Protein AF-A0A7V8Q1D7-F1 (afdb_monomer)

Mean predicted aligned error: 3.85 Å

Sequence (47 aa):
MLWKAQALLARWFRFQPSEIDALELDDFEHWLDEASEQIKRENGEED

Solvent-accessible surface area (backbone atoms only — not comparable to full-atom values): 2846 Å² total; per-residue (Å²): 111,71,68,58,56,48,55,50,48,27,62,72,75,63,48,53,73,72,55,62,72,65,52,51,71,70,60,49,50,53,54,52,52,53,51,50,55,50,52,30,56,76,71,67,57,71,130

Radius of gyration: 11.46 Å; Cα contacts (8 Å, |Δi|>4): 16; chains: 1; bounding box: 30×19×28 Å

Foldseek 3Di:
DVVVLLVVLCVVVVPDPVRSVPADPVRSVVSVVVVVVVVCVVVVVPD

pLDDT: mean 91.55, std 7.76, range [62.06, 96.81]

Structure (mmCIF, N/CA/C/O backbone):
data_AF-A0A7V8Q1D7-F1
#
_entry.id   AF-A0A7V8Q1D7-F1
#
loop_
_atom_site.group_PDB
_atom_site.id
_atom_site.type_symbol
_atom_site.label_atom_id
_atom_site.label_alt_id
_atom_site.label_comp_id
_atom_site.label_asym_id
_atom_site.label_entity_id
_atom_site.label_seq_id
_atom_site.pdbx_PDB_ins_code
_atom_site.Cartn_x
_atom_site.Cartn_y
_atom_site.Cartn_z
_atom_site.occupancy
_atom_site.B_iso_or_equiv
_atom_site.auth_seq_id
_atom_site.auth_comp_id
_atom_site.auth_asym_id
_atom_site.auth_atom_id
_atom_site.pdbx_PDB_model_num
ATOM 1 N N . MET A 1 1 ? 0.679 14.308 -0.153 1.00 71.88 1 MET A N 1
ATOM 2 C CA . MET A 1 1 ? 1.819 14.075 -1.069 1.00 71.88 1 MET A CA 1
ATOM 3 C C . MET A 1 1 ? 1.941 12.569 -1.255 1.00 71.88 1 MET A C 1
ATOM 5 O O . MET A 1 1 ? 2.200 11.902 -0.261 1.00 71.88 1 MET A O 1
ATOM 9 N N . LEU A 1 2 ? 1.712 12.058 -2.469 1.00 84.69 2 LEU A N 1
ATOM 10 C CA . LEU A 1 2 ? 1.637 10.622 -2.792 1.00 84.69 2 LEU A CA 1
ATOM 11 C C . LEU A 1 2 ? 2.836 9.811 -2.264 1.00 84.69 2 LEU A C 1
ATOM 13 O O . LEU A 1 2 ? 2.648 8.785 -1.622 1.00 84.69 2 LEU A O 1
ATOM 17 N N . TRP A 1 3 ? 4.049 10.361 -2.379 1.00 88.88 3 TRP A N 1
ATOM 18 C CA . TRP A 1 3 ? 5.280 9.719 -1.900 1.00 88.88 3 TRP A CA 1
ATOM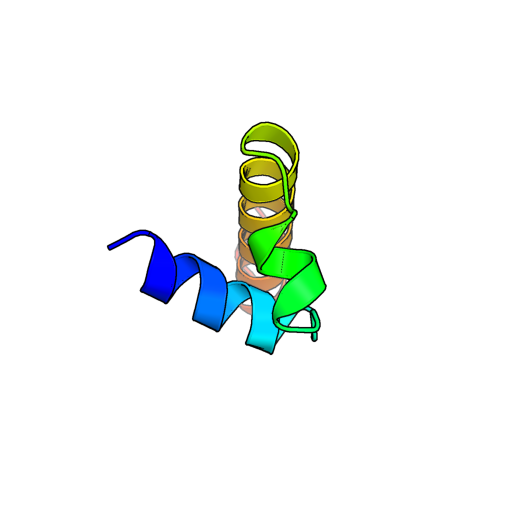 19 C C . TRP A 1 3 ? 5.284 9.388 -0.398 1.00 88.88 3 TRP A C 1
ATOM 21 O O . TRP A 1 3 ? 5.917 8.423 0.018 1.00 88.88 3 TRP A O 1
ATOM 31 N N . LYS A 1 4 ? 4.584 10.169 0.441 1.00 92.19 4 LYS A N 1
ATOM 32 C CA . LYS A 1 4 ? 4.493 9.882 1.883 1.00 92.19 4 LYS A CA 1
ATOM 33 C C . LYS A 1 4 ? 3.613 8.666 2.147 1.00 92.19 4 LYS A C 1
ATOM 35 O O . LYS A 1 4 ? 3.958 7.856 2.998 1.00 92.19 4 LYS A O 1
ATOM 40 N N . ALA A 1 5 ? 2.496 8.560 1.425 1.00 90.88 5 ALA A N 1
ATOM 41 C CA . ALA A 1 5 ?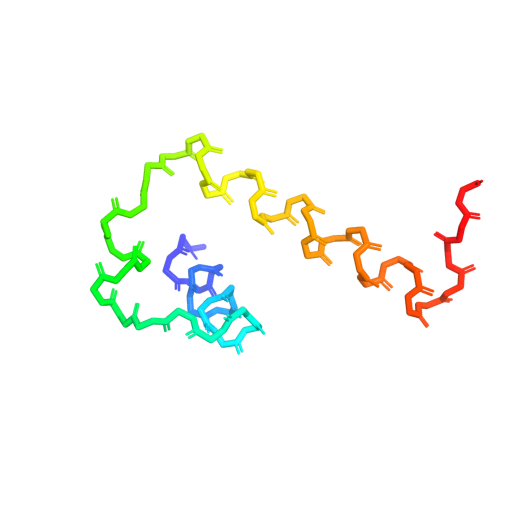 1.611 7.405 1.510 1.00 90.88 5 ALA A CA 1
ATOM 42 C C . ALA A 1 5 ? 2.340 6.153 1.012 1.00 90.88 5 ALA A C 1
ATOM 44 O O . ALA A 1 5 ? 2.357 5.150 1.715 1.00 90.88 5 ALA A O 1
ATOM 45 N N . GLN A 1 6 ? 3.053 6.260 -0.115 1.00 92.56 6 GLN A N 1
ATOM 46 C CA . GLN A 1 6 ? 3.905 5.185 -0.615 1.00 92.56 6 GLN A CA 1
ATOM 47 C C . GLN A 1 6 ? 4.954 4.764 0.425 1.00 92.56 6 GLN A C 1
ATOM 49 O O . GLN A 1 6 ? 4.995 3.610 0.825 1.00 92.56 6 GLN A O 1
ATOM 54 N N . ALA A 1 7 ? 5.746 5.687 0.972 1.00 93.31 7 ALA A N 1
ATOM 55 C CA . ALA A 1 7 ? 6.764 5.335 1.965 1.00 93.31 7 ALA A CA 1
ATOM 56 C C . ALA A 1 7 ? 6.192 4.647 3.224 1.00 93.31 7 ALA A C 1
ATOM 58 O O . ALA A 1 7 ? 6.818 3.738 3.772 1.00 93.31 7 ALA A O 1
ATOM 59 N N . LEU A 1 8 ? 5.009 5.067 3.686 1.00 94.94 8 LEU A N 1
ATOM 60 C CA . LEU A 1 8 ? 4.316 4.421 4.804 1.00 94.94 8 LEU A CA 1
ATOM 61 C C . LEU A 1 8 ? 3.866 3.005 4.440 1.00 94.94 8 LEU A C 1
ATOM 63 O O . LEU A 1 8 ? 4.124 2.077 5.204 1.00 94.94 8 LEU A O 1
ATOM 67 N N . LEU A 1 9 ? 3.266 2.840 3.264 1.00 95.19 9 LEU A N 1
ATOM 68 C CA . LEU A 1 9 ? 2.810 1.553 2.756 1.00 95.19 9 LEU A CA 1
ATOM 69 C C . LEU A 1 9 ? 3.979 0.577 2.556 1.00 95.19 9 LEU A C 1
ATOM 71 O O . LEU A 1 9 ? 3.926 -0.556 3.030 1.00 95.19 9 LEU A O 1
ATOM 75 N N . ALA A 1 10 ? 5.078 1.040 1.951 1.00 95.62 10 ALA A N 1
ATOM 76 C CA . ALA A 1 10 ? 6.303 0.262 1.789 1.00 95.62 10 ALA A CA 1
ATOM 77 C C . ALA A 1 10 ? 6.873 -0.186 3.130 1.00 95.62 10 ALA A C 1
ATOM 79 O O . ALA A 1 10 ? 7.325 -1.318 3.266 1.00 95.62 10 ALA A O 1
ATOM 80 N N . ARG A 1 11 ? 6.817 0.672 4.152 1.00 95.31 11 ARG A N 1
ATOM 81 C CA . ARG A 1 11 ? 7.237 0.292 5.499 1.00 95.31 11 ARG A CA 1
ATOM 82 C C . ARG A 1 11 ? 6.297 -0.736 6.132 1.00 95.31 11 ARG A C 1
ATOM 84 O O . ARG A 1 11 ? 6.791 -1.645 6.795 1.00 95.31 11 ARG A O 1
ATOM 91 N N . TRP A 1 12 ? 4.986 -0.578 5.965 1.00 95.69 12 TRP A N 1
ATOM 92 C CA . TRP A 1 12 ? 3.974 -1.449 6.568 1.00 95.69 12 TRP A CA 1
ATOM 93 C C . TRP A 1 12 ? 4.036 -2.867 5.989 1.00 95.69 12 TRP A C 1
ATOM 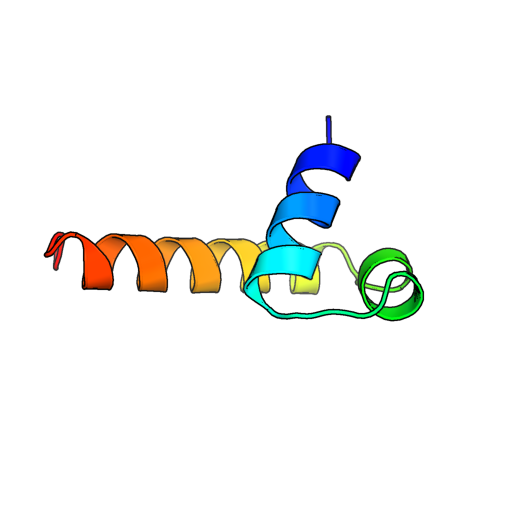95 O O . TRP A 1 12 ? 4.234 -3.831 6.726 1.00 95.69 12 TRP A O 1
ATOM 105 N N . PHE A 1 13 ? 3.991 -2.978 4.660 1.00 96.06 13 PHE A N 1
ATOM 106 C CA . PHE A 1 13 ? 4.002 -4.255 3.940 1.00 96.06 13 PHE A CA 1
ATOM 107 C C . PHE A 1 13 ? 5.397 -4.746 3.547 1.00 96.06 13 PHE A C 1
ATOM 109 O O . PHE A 1 13 ? 5.538 -5.825 2.981 1.00 96.06 13 PHE A O 1
ATOM 116 N N . ARG A 1 14 ? 6.443 -3.988 3.894 1.00 96.38 14 ARG A N 1
ATOM 117 C CA . ARG A 1 14 ? 7.850 -4.292 3.584 1.00 96.38 14 ARG A CA 1
ATOM 118 C C . ARG A 1 14 ? 8.138 -4.408 2.082 1.00 96.38 14 ARG A C 1
ATOM 120 O O . ARG A 1 14 ? 8.977 -5.218 1.693 1.00 96.38 14 ARG A O 1
ATOM 127 N N . PHE A 1 15 ? 7.492 -3.578 1.261 1.00 95.31 15 PHE A N 1
ATOM 128 C CA . PHE A 1 15 ? 7.866 -3.445 -0.148 1.00 95.31 15 PHE A CA 1
ATOM 129 C C . PHE A 1 15 ? 9.296 -2.923 -0.283 1.00 95.31 15 PHE A C 1
ATOM 131 O O . PHE A 1 15 ? 9.721 -2.011 0.436 1.00 95.31 15 PHE A O 1
ATOM 138 N N . GLN A 1 16 ? 10.025 -3.458 -1.255 1.00 94.25 16 GLN A N 1
ATOM 139 C CA . GLN A 1 16 ? 11.233 -2.827 -1.760 1.00 94.25 16 GLN A CA 1
ATOM 140 C C . GLN A 1 16 ? 10.876 -1.501 -2.451 1.00 94.25 16 GLN A C 1
ATOM 142 O O . GLN A 1 16 ? 9.793 -1.379 -3.030 1.00 94.25 16 GLN A O 1
ATOM 147 N N . PRO A 1 17 ? 11.791 -0.514 -2.486 1.00 90.56 17 PRO A N 1
ATOM 148 C CA . PRO A 1 17 ? 11.550 0.750 -3.185 1.00 90.56 17 PRO A CA 1
ATOM 149 C C . PRO A 1 17 ? 11.124 0.562 -4.649 1.00 90.56 17 PRO A C 1
ATOM 151 O O . PRO A 1 17 ? 10.178 1.186 -5.108 1.00 90.56 17 PRO A O 1
ATOM 154 N N . SER A 1 18 ? 11.755 -0.376 -5.361 1.00 93.69 18 SER A N 1
ATOM 155 C CA . SER A 1 18 ? 11.410 -0.667 -6.756 1.00 93.69 18 SER A CA 1
ATOM 156 C C . SER A 1 18 ? 10.033 -1.305 -6.932 1.00 93.69 18 SER A C 1
ATOM 158 O O . SER A 1 18 ? 9.451 -1.178 -8.001 1.00 93.69 18 SER A O 1
ATOM 160 N N . GLU A 1 19 ? 9.528 -2.020 -5.924 1.00 95.06 19 GLU A N 1
ATOM 161 C CA . GLU A 1 19 ? 8.204 -2.650 -5.990 1.00 95.06 19 GLU A CA 1
ATOM 162 C C . GLU A 1 19 ? 7.109 -1.597 -5.853 1.00 95.06 19 GLU A C 1
ATOM 164 O O . GLU A 1 19 ? 6.155 -1.606 -6.622 1.00 95.06 19 GLU A O 1
ATOM 169 N N . ILE A 1 20 ? 7.275 -0.645 -4.930 1.00 93.06 20 ILE A N 1
ATOM 170 C CA . ILE A 1 20 ? 6.279 0.410 -4.741 1.00 93.06 20 ILE A CA 1
ATOM 171 C C . ILE A 1 20 ? 6.299 1.468 -5.848 1.00 93.06 20 ILE A C 1
ATOM 173 O O . ILE A 1 20 ? 5.256 2.029 -6.176 1.00 93.06 20 ILE A O 1
ATOM 177 N N . ASP A 1 21 ? 7.465 1.715 -6.448 1.00 91.19 21 ASP A N 1
ATOM 178 C CA . ASP A 1 21 ? 7.593 2.610 -7.601 1.00 91.19 21 ASP A CA 1
ATOM 179 C C . ASP A 1 21 ? 6.965 2.011 -8.872 1.00 91.19 21 ASP A C 1
ATOM 181 O O . ASP A 1 21 ? 6.555 2.754 -9.763 1.00 91.19 21 ASP A O 1
ATOM 185 N N . ALA A 1 22 ? 6.895 0.679 -8.964 1.00 94.50 22 ALA A N 1
ATOM 186 C CA . ALA A 1 22 ? 6.311 -0.045 -10.093 1.00 94.50 22 ALA A CA 1
ATOM 187 C C . ALA A 1 22 ? 4.819 -0.371 -9.911 1.00 94.50 22 ALA A C 1
ATOM 189 O O . ALA A 1 22 ? 4.215 -0.958 -10.806 1.00 94.50 22 ALA A O 1
ATOM 190 N N . LEU A 1 23 ? 4.245 -0.029 -8.758 1.00 94.19 23 LEU A N 1
ATOM 191 C CA . LEU A 1 23 ? 2.886 -0.393 -8.391 1.00 94.19 23 LEU A CA 1
ATOM 192 C C . LEU A 1 23 ? 1.875 0.438 -9.194 1.00 94.19 23 LEU A C 1
ATOM 194 O O . LEU A 1 23 ? 1.96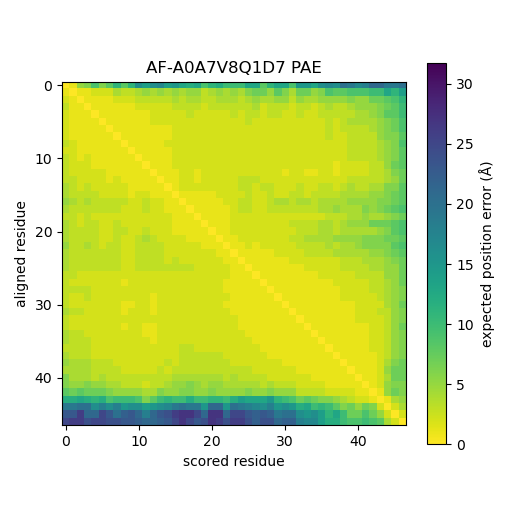7 1.670 -9.234 1.00 94.19 23 LEU A O 1
ATOM 198 N N . GLU A 1 24 ? 0.919 -0.228 -9.840 1.00 95.19 24 GLU A N 1
ATOM 199 C CA . GLU A 1 24 ? -0.158 0.462 -10.548 1.00 95.19 24 GLU A CA 1
ATOM 200 C C . GLU A 1 24 ? -1.091 1.165 -9.555 1.00 95.19 24 GLU A C 1
ATOM 202 O O . GLU A 1 24 ? -1.130 0.838 -8.367 1.00 95.19 24 GLU A O 1
ATOM 207 N N . LEU A 1 25 ? -1.836 2.168 -10.032 1.00 92.62 25 LEU A N 1
ATOM 208 C CA . LEU A 1 25 ? -2.708 2.954 -9.158 1.00 92.62 25 LEU A CA 1
ATOM 209 C C . LEU A 1 25 ? -3.775 2.077 -8.488 1.00 92.62 25 LEU A C 1
ATOM 211 O O . LEU A 1 25 ? -3.974 2.197 -7.283 1.00 92.62 25 LEU A O 1
ATOM 215 N N . ASP A 1 26 ? -4.394 1.174 -9.247 1.00 96.00 26 ASP A N 1
ATOM 216 C CA . ASP A 1 26 ? -5.447 0.282 -8.752 1.00 96.00 26 ASP A CA 1
ATOM 217 C C . ASP A 1 26 ? -4.903 -0.677 -7.675 1.00 96.00 26 ASP A C 1
ATOM 219 O O . ASP A 1 26 ? -5.516 -0.855 -6.620 1.00 96.00 26 ASP A O 1
ATOM 223 N N . ASP A 1 27 ? -3.704 -1.232 -7.888 1.00 95.56 27 ASP A N 1
ATOM 224 C CA . ASP A 1 27 ? -3.023 -2.055 -6.884 1.00 95.56 27 ASP A CA 1
ATOM 225 C C . ASP A 1 27 ? -2.682 -1.227 -5.637 1.00 95.56 27 ASP A C 1
ATOM 227 O O . ASP A 1 27 ? -2.794 -1.705 -4.507 1.00 95.56 27 ASP A O 1
ATOM 231 N N . PHE A 1 28 ? -2.271 0.030 -5.819 1.00 93.88 28 PHE A N 1
ATOM 232 C CA . PHE A 1 28 ? -1.891 0.907 -4.716 1.00 93.88 28 PHE A CA 1
ATOM 233 C C . PHE A 1 28 ? -3.093 1.232 -3.830 1.00 93.88 28 PHE A C 1
ATOM 235 O O . PHE A 1 28 ? -2.971 1.196 -2.604 1.00 93.88 28 PHE A O 1
ATOM 242 N N . GLU A 1 29 ? -4.251 1.496 -4.434 1.00 95.19 29 GLU A N 1
ATOM 243 C CA . GLU A 1 29 ? -5.515 1.681 -3.719 1.00 95.19 29 GLU A CA 1
ATOM 244 C C . GLU A 1 29 ? -5.914 0.415 -2.953 1.00 95.19 29 GLU A C 1
ATOM 246 O O . GLU A 1 29 ? -6.208 0.496 -1.761 1.00 95.19 29 GLU A O 1
ATOM 251 N N . HIS A 1 30 ? -5.794 -0.764 -3.570 1.00 96.44 30 HIS A N 1
ATOM 2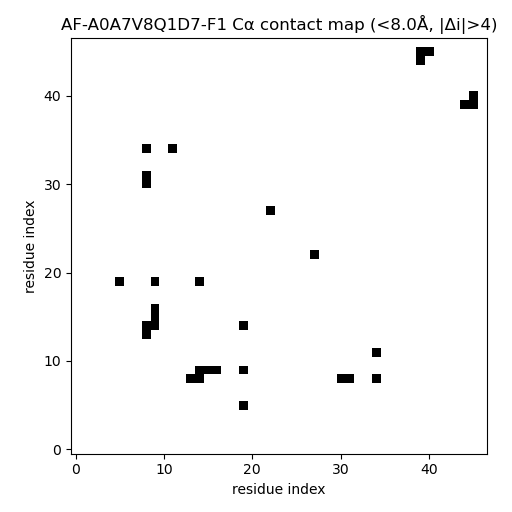52 C CA . HIS A 1 30 ? -6.082 -2.031 -2.896 1.00 96.44 30 HIS A CA 1
ATOM 253 C C . HIS A 1 30 ? -5.246 -2.239 -1.619 1.00 96.44 30 HIS A C 1
ATOM 255 O O . HIS A 1 30 ? -5.769 -2.638 -0.577 1.00 96.44 30 HIS A O 1
ATOM 261 N N . TRP A 1 31 ? -3.947 -1.933 -1.662 1.00 96.25 31 TRP A N 1
ATOM 262 C CA . TRP A 1 31 ? -3.085 -2.055 -0.482 1.00 96.25 31 TRP A CA 1
ATOM 263 C C . TRP A 1 31 ? -3.376 -1.007 0.596 1.00 96.25 31 TRP A C 1
ATOM 265 O O . TRP A 1 31 ? -3.162 -1.278 1.781 1.00 96.25 31 TRP A O 1
ATOM 275 N N . LEU A 1 32 ? -3.848 0.185 0.217 1.00 95.06 32 LEU A N 1
ATOM 276 C CA . LEU A 1 32 ? -4.310 1.180 1.185 1.00 95.06 32 LEU A CA 1
ATOM 277 C C . LEU A 1 32 ? -5.550 0.685 1.932 1.00 95.06 32 LEU A C 1
ATOM 279 O O . LEU A 1 32 ? -5.609 0.833 3.155 1.00 95.06 32 LEU A O 1
ATOM 283 N N . ASP A 1 33 ? -6.488 0.060 1.223 1.00 95.81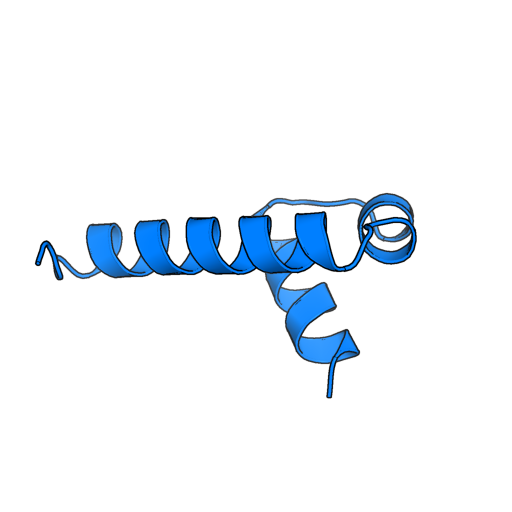 33 ASP A N 1
ATOM 284 C CA . ASP A 1 33 ? -7.681 -0.529 1.830 1.00 95.81 33 ASP A CA 1
ATOM 285 C C . ASP A 1 33 ? -7.305 -1.666 2.786 1.00 95.81 33 ASP A C 1
ATOM 287 O O . ASP A 1 33 ? -7.722 -1.663 3.944 1.00 95.81 33 ASP A O 1
ATOM 291 N N . GLU A 1 34 ? -6.429 -2.584 2.365 1.00 96.81 34 GLU A N 1
ATOM 292 C CA . GLU A 1 34 ? -5.956 -3.674 3.227 1.00 96.81 34 GLU A CA 1
ATOM 293 C C . GLU A 1 34 ? -5.253 -3.143 4.490 1.00 96.81 34 GLU A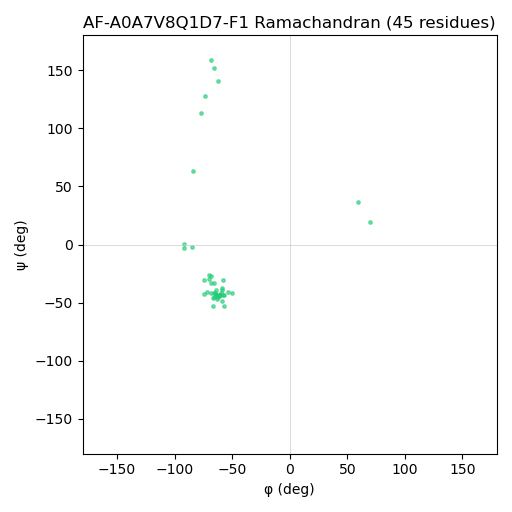 C 1
ATOM 295 O O . GLU A 1 34 ? -5.504 -3.631 5.595 1.00 96.81 34 GLU A O 1
ATOM 300 N N . ALA A 1 35 ? -4.414 -2.104 4.369 1.00 95.50 35 ALA A N 1
ATOM 301 C CA . ALA A 1 35 ? -3.806 -1.453 5.532 1.00 95.50 35 ALA A CA 1
ATOM 302 C C . ALA A 1 35 ? -4.859 -0.835 6.461 1.00 95.50 35 ALA A C 1
ATOM 304 O O . ALA A 1 35 ? -4.761 -0.979 7.681 1.00 95.50 35 ALA A O 1
AT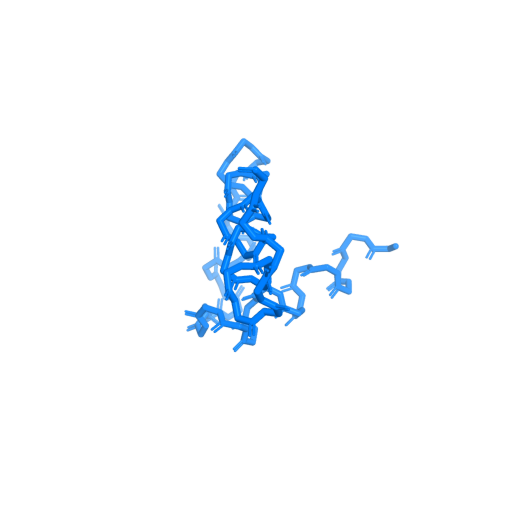OM 305 N N . SER A 1 36 ? -5.869 -0.163 5.903 1.00 94.38 36 SER A N 1
ATOM 306 C CA . SER A 1 36 ? -6.957 0.420 6.686 1.00 94.38 36 SER A CA 1
ATOM 307 C C . SER A 1 36 ? -7.727 -0.653 7.456 1.00 94.38 36 SER A C 1
ATOM 309 O O . SER A 1 36 ? -8.012 -0.471 8.638 1.00 94.38 36 SER A O 1
A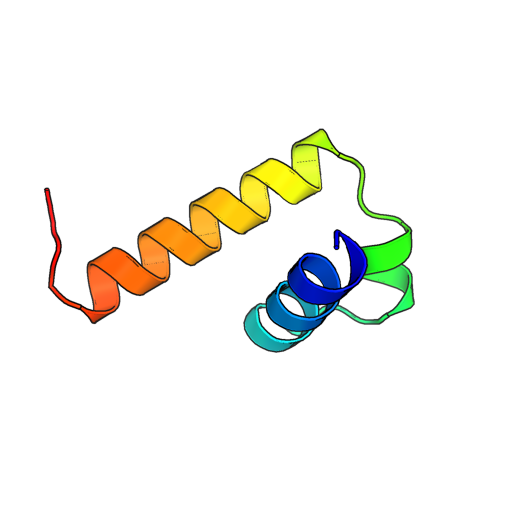TOM 311 N N . GLU A 1 37 ? -8.034 -1.780 6.820 1.00 95.62 37 GLU A N 1
ATOM 312 C CA . GLU A 1 37 ? -8.762 -2.881 7.450 1.00 95.62 37 GLU A CA 1
ATOM 313 C C . GLU A 1 37 ? -7.942 -3.580 8.541 1.00 95.62 37 GLU A C 1
ATOM 315 O O . GLU A 1 37 ? -8.503 -4.024 9.543 1.00 95.62 37 GLU A O 1
ATOM 320 N N . GLN A 1 38 ? -6.616 -3.670 8.394 1.00 94.56 38 GLN A N 1
ATOM 321 C CA . GLN A 1 38 ? -5.735 -4.164 9.461 1.00 94.56 38 GLN A CA 1
ATOM 322 C C . GLN A 1 38 ? -5.724 -3.216 10.663 1.00 94.56 38 GLN A C 1
ATOM 324 O O . GLN A 1 38 ? -5.876 -3.667 11.795 1.00 94.56 38 GLN A O 1
ATOM 329 N N . ILE A 1 39 ? -5.615 -1.906 10.425 1.00 93.56 39 ILE A N 1
ATOM 330 C CA . ILE A 1 39 ? -5.613 -0.890 11.487 1.00 93.56 39 ILE A CA 1
ATOM 331 C C . ILE A 1 39 ? -6.939 -0.889 12.259 1.00 93.56 39 ILE A C 1
ATOM 333 O O . ILE A 1 39 ? -6.928 -0.851 13.488 1.00 93.56 39 ILE A O 1
ATOM 337 N N . LYS A 1 40 ? -8.080 -0.958 11.563 1.00 94.12 40 LYS A N 1
ATOM 338 C CA . LYS A 1 40 ? -9.404 -1.050 12.199 1.00 94.12 40 LYS A CA 1
ATOM 339 C C . LYS A 1 40 ? -9.514 -2.285 13.095 1.00 94.12 40 LYS A C 1
ATOM 341 O O . LYS A 1 40 ? -9.861 -2.164 14.269 1.00 94.12 40 LYS A O 1
ATOM 346 N N . ARG A 1 41 ? -9.114 -3.454 12.574 1.00 92.56 41 ARG A N 1
ATOM 347 C CA . ARG A 1 41 ? -9.075 -4.717 13.329 1.00 92.56 41 ARG A CA 1
ATOM 348 C C . ARG A 1 41 ? -8.179 -4.623 14.568 1.00 92.56 41 ARG A C 1
ATOM 350 O O . ARG A 1 41 ? -8.580 -5.063 15.641 1.00 92.56 41 ARG A O 1
ATOM 357 N N . GLU A 1 42 ? -6.994 -4.022 14.455 1.00 91.88 42 GLU A N 1
ATOM 358 C CA . GLU A 1 42 ? -6.077 -3.821 15.589 1.00 91.88 42 GLU A CA 1
ATOM 359 C C . GLU A 1 42 ? -6.636 -2.867 16.656 1.00 91.88 42 GLU A C 1
ATOM 361 O O . GLU A 1 42 ? -6.385 -3.060 17.847 1.00 91.88 42 GLU A O 1
ATOM 366 N N . ASN A 1 43 ? -7.420 -1.867 16.249 1.00 91.44 43 ASN A N 1
ATOM 367 C CA . ASN A 1 43 ? -8.047 -0.905 17.156 1.00 91.44 43 ASN A CA 1
ATOM 368 C C . ASN A 1 43 ? -9.384 -1.390 17.745 1.00 91.44 43 ASN A C 1
ATOM 370 O O . ASN A 1 43 ? -9.970 -0.690 18.571 1.00 91.44 43 ASN A O 1
ATOM 374 N N . GLY A 1 44 ? -9.861 -2.579 17.360 1.00 83.88 44 GLY A N 1
ATOM 375 C CA . GLY A 1 44 ? -11.168 -3.093 17.778 1.00 83.88 44 GLY A CA 1
ATOM 376 C C . GLY A 1 44 ? -12.346 -2.337 17.158 1.00 83.88 44 GLY A C 1
ATOM 377 O O . GLY A 1 44 ? -13.457 -2.409 17.678 1.00 83.88 44 GLY A O 1
ATOM 378 N N . GLU A 1 45 ? -12.106 -1.616 16.061 1.00 75.25 45 GLU A N 1
ATOM 379 C CA . GLU A 1 45 ? -13.133 -1.035 15.198 1.00 75.25 45 GLU A CA 1
ATOM 380 C C . GLU A 1 45 ? -13.594 -2.123 14.213 1.00 75.25 45 GLU A C 1
ATOM 382 O O . GLU A 1 45 ? -13.346 -2.052 13.012 1.00 75.25 45 GLU A O 1
ATOM 387 N N . GLU A 1 46 ? -14.185 -3.200 14.738 1.00 63.62 46 GLU A N 1
ATOM 388 C CA . GLU A 1 46 ? -15.011 -4.091 13.920 1.00 63.62 46 GLU A CA 1
ATOM 389 C C . GLU A 1 46 ? -16.360 -3.380 13.730 1.00 63.62 46 GLU A C 1
ATOM 391 O O . GLU A 1 46 ? -17.057 -3.136 14.718 1.00 63.62 46 GLU A O 1
ATOM 396 N N . ASP A 1 47 ? -16.668 -2.972 12.492 1.00 62.06 47 ASP A N 1
ATOM 397 C CA . ASP A 1 47 ? -17.968 -2.383 12.113 1.00 62.06 47 ASP A CA 1
ATOM 398 C C . ASP A 1 47 ? -19.161 -3.273 12.524 1.00 62.06 47 ASP A C 1
ATOM 400 O O . ASP A 1 47 ? -19.097 -4.512 12.321 1.00 62.06 47 ASP A O 1
#

Secondary structure (DSSP, 8-state):
-HHHHHHHHHHHHT--HHHHHT--HHHHHHHHHHHHHHHHHHHT---

Organism: NCBI:txid180957